Protein AF-A0A0N0TFC0-F1 (afdb_monomer)

pLDDT: mean 76.94, std 17.34, range [36.81, 98.25]

Mean predicted aligned error: 17.04 Å

Radius of gyration: 39.82 Å; Cα contacts (8 Å, |Δi|>4): 16; chains: 1; bounding box: 100×29×94 Å

Solvent-accessible surface area (backbone atoms only — not comparable to full-atom values): 6702 Å² total; per-residue (Å²): 131,84,84,74,82,71,93,62,89,72,73,84,86,74,63,68,64,60,56,56,47,25,70,75,68,73,47,85,87,83,84,84,81,82,75,78,64,84,77,67,74,60,69,64,71,68,47,50,61,53,52,55,51,49,52,51,51,53,50,54,52,49,52,52,50,52,52,50,52,51,49,52,52,50,50,53,49,53,51,53,48,38,71,72,69,42,84,61,58,67,93,84,50,64,68,74,88,69,89,76,84,132

Secondary structure (DSSP, 8-state):
------SS-PPPPPPHHHHHHHHHH------------TT---THHHHHHHHHHHHHHHHHHHHHHHHHHHHHHHHHHHHHHHHHHSS-EETTEE--------

Sequence (102 aa):
MPHRDPPGTIAPHIPADAYRRAEATGQPVVIVVHTTDGTGRPLSHFLYPFAVAGAGAIGIFATIAALLALFDFAVHTAVSIAAATGPISVGGITVKLFGSKR

Structure (mmCIF, N/CA/C/O backbone):
data_AF-A0A0N0TFC0-F1
#
_entry.id   AF-A0A0N0TFC0-F1
#
loop_
_atom_site.group_PDB
_atom_site.id
_atom_site.type_symbol
_atom_site.label_atom_id
_atom_site.label_alt_id
_atom_site.label_comp_id
_atom_site.label_asym_id
_atom_site.label_entity_id
_atom_site.label_seq_id
_atom_site.pdbx_PDB_ins_code
_atom_site.Cartn_x
_atom_site.Cartn_y
_atom_site.Cartn_z
_atom_site.occupancy
_atom_site.B_iso_or_equiv
_atom_site.auth_seq_id
_atom_site.auth_comp_id
_atom_site.auth_asym_id
_atom_site.auth_atom_id
_atom_site.pdbx_PDB_model_num
ATOM 1 N N . MET A 1 1 ? -52.378 -0.590 22.906 1.00 39.41 1 MET A N 1
ATOM 2 C CA . MET A 1 1 ? -51.416 0.527 22.783 1.00 39.41 1 MET A CA 1
ATOM 3 C C . MET A 1 1 ? -50.131 -0.041 22.204 1.00 39.41 1 MET A C 1
ATOM 5 O O . MET A 1 1 ? -49.595 -0.952 22.821 1.00 39.41 1 MET A O 1
ATOM 9 N N . PRO A 1 2 ? -49.687 0.387 21.014 1.00 43.16 2 PRO A N 1
ATOM 10 C CA . PRO A 1 2 ? -48.435 -0.094 20.441 1.00 43.16 2 PRO A CA 1
ATOM 11 C C . PRO A 1 2 ? -47.265 0.485 21.244 1.00 43.16 2 PRO A C 1
ATOM 13 O O . PRO A 1 2 ? -47.144 1.703 21.382 1.00 43.16 2 PRO A O 1
ATOM 16 N N . HIS A 1 3 ? -46.450 -0.396 21.823 1.00 60.53 3 HIS A N 1
ATOM 17 C CA . HIS A 1 3 ? -45.208 -0.032 22.495 1.00 60.53 3 HIS A CA 1
ATOM 18 C C . HIS A 1 3 ? -44.249 0.515 21.434 1.00 60.53 3 HIS A C 1
ATOM 20 O O . HIS A 1 3 ? -43.957 -0.161 20.451 1.00 60.53 3 HIS A O 1
ATOM 26 N N . ARG A 1 4 ? -43.848 1.778 21.578 1.00 60.84 4 ARG A N 1
ATOM 27 C CA . ARG A 1 4 ? -42.868 2.417 20.701 1.00 60.84 4 ARG A CA 1
ATOM 28 C C . ARG A 1 4 ? -41.511 2.191 21.350 1.00 60.84 4 ARG A C 1
ATOM 30 O O . ARG A 1 4 ? -41.290 2.719 22.438 1.00 60.84 4 ARG A O 1
ATOM 37 N N . ASP A 1 5 ? -40.651 1.402 20.715 1.00 58.53 5 ASP A N 1
ATOM 38 C CA . ASP A 1 5 ? -39.306 1.168 21.236 1.00 58.53 5 ASP A CA 1
ATOM 39 C C . ASP A 1 5 ? -38.554 2.508 21.321 1.00 58.53 5 ASP A C 1
ATOM 41 O O . ASP A 1 5 ? -38.507 3.254 20.332 1.00 58.53 5 ASP A O 1
ATOM 45 N N . PRO A 1 6 ? -38.029 2.879 22.502 1.00 59.41 6 PRO A N 1
ATOM 46 C CA . PRO A 1 6 ? -37.346 4.148 22.677 1.00 59.41 6 PRO A CA 1
ATOM 47 C C . PRO A 1 6 ? -36.012 4.140 21.911 1.00 59.41 6 PRO A C 1
ATOM 49 O O . PRO A 1 6 ? -35.288 3.143 21.940 1.00 59.41 6 PRO A O 1
ATOM 52 N N . PRO A 1 7 ? -35.651 5.240 21.226 1.00 54.09 7 PRO A N 1
ATOM 53 C CA . PRO A 1 7 ? -34.376 5.337 20.539 1.00 54.09 7 PRO A CA 1
ATOM 54 C C . PRO A 1 7 ? -33.270 5.590 21.565 1.00 54.09 7 PRO A C 1
ATOM 56 O O . PRO A 1 7 ? -33.210 6.648 22.190 1.00 54.09 7 PRO A O 1
ATOM 59 N N . GLY A 1 8 ? -32.389 4.612 21.731 1.00 60.38 8 GLY A N 1
ATOM 60 C CA . GLY A 1 8 ? -31.228 4.706 22.609 1.00 60.38 8 GLY A CA 1
ATOM 61 C C . GLY A 1 8 ? -30.976 3.389 23.321 1.00 60.38 8 GLY A C 1
ATOM 62 O O . GLY A 1 8 ? -31.918 2.664 23.627 1.00 60.38 8 GLY A O 1
ATOM 63 N N . THR A 1 9 ? -29.697 3.077 23.544 1.00 62.94 9 THR A N 1
ATOM 64 C CA . THR A 1 9 ? -29.219 1.892 24.264 1.00 62.94 9 THR A CA 1
ATOM 65 C C . THR A 1 9 ? -30.068 1.656 25.507 1.00 62.94 9 THR A C 1
ATOM 67 O O . THR A 1 9 ? -29.949 2.376 26.498 1.00 62.94 9 THR A O 1
ATOM 70 N N . ILE A 1 10 ? -30.960 0.668 25.431 1.00 60.41 10 ILE A N 1
ATOM 71 C CA . ILE A 1 10 ? -31.806 0.280 26.551 1.00 60.41 10 ILE A CA 1
ATOM 72 C C . ILE A 1 10 ? -30.849 -0.212 27.635 1.00 60.41 10 ILE A C 1
ATOM 74 O O . ILE A 1 10 ? -30.040 -1.111 27.391 1.00 60.41 10 ILE A O 1
ATOM 78 N N . ALA A 1 11 ? -30.898 0.415 28.812 1.00 63.56 11 ALA A N 1
ATOM 79 C CA . ALA A 1 11 ? -30.165 -0.079 29.969 1.00 63.56 11 ALA A CA 1
ATOM 80 C C . ALA A 1 11 ? -30.508 -1.569 30.159 1.00 63.56 11 ALA A C 1
ATOM 82 O O . ALA A 1 11 ? -31.682 -1.919 30.011 1.00 63.56 11 ALA A O 1
ATOM 83 N N . PRO A 1 12 ? -29.530 -2.453 30.438 1.00 72.12 12 PRO A N 1
ATOM 84 C CA . PRO A 1 12 ? -29.775 -3.890 30.512 1.00 72.12 12 PRO A CA 1
ATOM 85 C C . PRO A 1 12 ? -31.006 -4.198 31.366 1.00 72.12 12 PRO A C 1
ATOM 87 O O . PRO A 1 12 ? -31.084 -3.774 32.519 1.00 72.12 12 PRO A O 1
ATOM 90 N N . HIS A 1 13 ? -31.991 -4.890 30.788 1.00 76.00 13 HIS A N 1
ATOM 91 C CA . HIS A 1 13 ? -33.196 -5.250 31.522 1.00 76.00 13 HIS A CA 1
ATOM 92 C C . HIS A 1 13 ? -32.813 -6.255 32.610 1.00 76.00 13 HIS A C 1
ATOM 94 O O . HIS A 1 13 ? -32.282 -7.329 32.331 1.00 76.00 13 HIS A O 1
ATOM 100 N N . ILE A 1 14 ? -33.062 -5.895 33.864 1.00 81.06 14 ILE A N 1
ATOM 101 C CA . ILE A 1 14 ? -32.843 -6.793 34.993 1.00 81.06 14 ILE A CA 1
ATOM 102 C C . ILE A 1 14 ? -34.215 -7.320 35.408 1.00 81.06 14 ILE A C 1
ATOM 104 O O . ILE A 1 14 ? -35.079 -6.521 35.780 1.00 81.06 14 ILE A O 1
ATOM 108 N N . PRO A 1 15 ? -34.461 -8.638 35.327 1.00 83.88 15 PRO A N 1
ATOM 109 C CA . PRO A 1 15 ? -35.757 -9.202 35.674 1.00 83.88 15 PRO A CA 1
ATOM 110 C C . PRO A 1 15 ? -36.067 -8.979 37.160 1.00 83.88 15 PRO A C 1
ATOM 112 O O . PRO A 1 15 ? -35.205 -9.153 38.019 1.00 83.88 15 PRO A O 1
ATOM 115 N N . ALA A 1 16 ? -37.320 -8.637 37.477 1.00 85.88 16 ALA A N 1
ATOM 116 C CA . ALA A 1 16 ? -37.758 -8.330 38.844 1.00 85.88 16 ALA A CA 1
ATOM 117 C C . ALA A 1 16 ? -37.504 -9.482 39.836 1.00 85.88 16 ALA A C 1
ATOM 119 O O . ALA A 1 16 ? -37.233 -9.251 41.013 1.00 85.88 16 ALA A O 1
ATOM 120 N N . ASP A 1 17 ? -37.528 -10.724 39.355 1.00 87.44 17 ASP A N 1
ATOM 121 C CA . ASP A 1 17 ? -37.267 -11.904 40.180 1.00 87.44 17 ASP A CA 1
ATOM 122 C C . ASP A 1 17 ? -35.812 -11.986 40.666 1.00 87.44 17 ASP A C 1
ATOM 124 O O . ASP A 1 17 ? -35.555 -12.599 41.702 1.00 87.44 17 ASP A O 1
ATOM 128 N N . ALA A 1 18 ? -34.866 -11.331 39.980 1.00 85.62 18 ALA A N 1
ATOM 129 C CA . ALA A 1 18 ? -33.491 -11.211 40.461 1.00 85.62 18 ALA A CA 1
ATOM 130 C C . ALA A 1 18 ? -33.424 -10.374 41.749 1.00 85.62 18 ALA A C 1
ATOM 132 O O . ALA A 1 18 ? -32.746 -10.767 42.697 1.00 85.62 18 ALA A O 1
ATOM 133 N N . TYR A 1 19 ? -34.190 -9.279 41.819 1.00 84.19 19 TYR A N 1
ATOM 134 C CA . TYR A 1 19 ? -34.295 -8.452 43.023 1.00 84.19 19 TYR A CA 1
ATOM 135 C C . TYR A 1 19 ? -35.040 -9.173 44.146 1.00 84.19 19 TYR A C 1
ATOM 137 O O . TYR A 1 19 ? -34.557 -9.200 45.274 1.00 84.19 19 TYR A O 1
ATOM 145 N N . ARG A 1 20 ? -36.165 -9.835 43.835 1.00 89.94 20 ARG A N 1
ATOM 146 C CA . ARG A 1 20 ? -36.933 -10.590 44.843 1.00 89.94 20 ARG A CA 1
ATOM 147 C C . ARG A 1 20 ? -36.134 -11.738 45.453 1.00 89.94 20 ARG A C 1
ATOM 149 O O . ARG A 1 20 ? -36.226 -11.991 46.649 1.00 89.94 20 ARG A O 1
ATOM 156 N N . ARG A 1 21 ? -35.344 -12.445 44.639 1.00 88.38 21 ARG A N 1
ATOM 157 C CA . ARG A 1 21 ? -34.456 -13.503 45.131 1.00 88.38 21 ARG A CA 1
ATOM 158 C C . ARG A 1 21 ? -33.386 -12.927 46.054 1.00 88.38 21 ARG A C 1
ATOM 160 O O . ARG A 1 21 ? -33.194 -13.468 47.133 1.00 88.38 21 ARG A O 1
ATOM 167 N N . ALA A 1 22 ? -32.729 -11.842 45.648 1.00 88.75 22 ALA A N 1
ATOM 168 C CA . ALA A 1 22 ? -31.697 -11.186 46.447 1.00 88.75 22 ALA A CA 1
ATOM 169 C C . ALA A 1 22 ? -32.216 -10.708 47.811 1.00 88.75 22 ALA A C 1
ATOM 171 O O . ALA A 1 22 ? -31.542 -10.901 48.820 1.00 88.75 22 ALA A O 1
ATOM 172 N N . GLU A 1 23 ? -33.432 -10.162 47.848 1.00 90.06 23 GLU A N 1
ATOM 173 C CA . GLU A 1 23 ? -34.119 -9.766 49.081 1.00 90.06 23 GLU A CA 1
ATOM 174 C C . GLU A 1 23 ? -34.411 -10.971 49.990 1.00 90.06 23 GLU A C 1
ATOM 176 O O . GLU A 1 23 ? -34.149 -10.920 51.189 1.00 90.06 23 GLU A O 1
ATOM 181 N N . ALA A 1 24 ? -34.877 -12.085 49.418 1.00 92.94 24 ALA A N 1
ATOM 182 C CA . ALA A 1 24 ? -35.200 -13.295 50.172 1.00 92.94 24 ALA A CA 1
ATOM 183 C C . ALA A 1 24 ? -33.964 -14.055 50.688 1.00 92.94 24 ALA A C 1
ATOM 185 O O . ALA A 1 24 ? -34.026 -14.696 51.736 1.00 92.9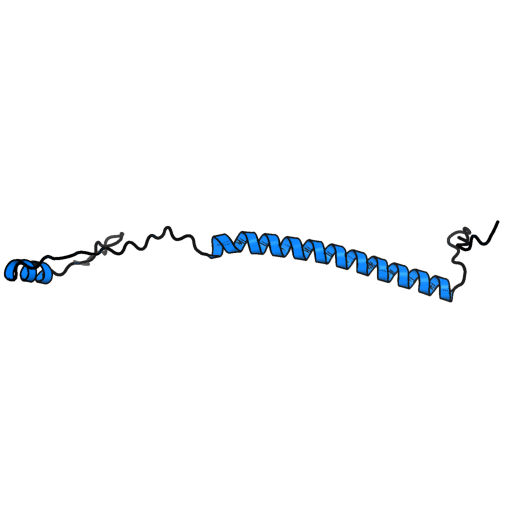4 24 ALA A O 1
ATOM 186 N N . THR A 1 25 ? -32.850 -14.030 49.952 1.00 91.44 25 THR A N 1
ATOM 187 C CA . THR A 1 25 ? -31.651 -14.823 50.274 1.00 91.44 25 THR A CA 1
ATOM 188 C C . THR A 1 25 ? -30.509 -14.001 50.865 1.00 91.44 25 THR A C 1
ATOM 190 O O . THR A 1 25 ? -29.473 -14.569 51.205 1.00 91.44 25 THR A O 1
ATOM 193 N N . GLY A 1 26 ? -30.645 -12.674 50.927 1.00 91.12 26 GLY A N 1
ATOM 194 C CA . GLY A 1 26 ? -29.577 -11.757 51.336 1.00 91.12 26 GLY A CA 1
ATOM 195 C C . GLY A 1 26 ? -28.352 -11.770 50.412 1.00 91.12 26 GLY A C 1
ATOM 196 O O . GLY A 1 26 ? -27.283 -11.309 50.807 1.00 91.12 26 GLY A O 1
ATOM 197 N N . GLN A 1 27 ? -28.472 -12.323 49.198 1.00 89.88 27 GLN A N 1
ATOM 198 C CA . GLN A 1 27 ? -27.357 -12.390 48.251 1.00 89.88 27 GLN A CA 1
ATOM 199 C C . GLN A 1 27 ? -27.296 -11.116 47.399 1.00 89.88 27 GLN A C 1
ATOM 201 O O . GLN A 1 27 ? -28.340 -10.635 46.959 1.00 89.88 27 GLN A O 1
ATOM 206 N N . PRO A 1 28 ? -26.101 -10.565 47.127 1.00 84.56 28 PRO A N 1
ATOM 207 C CA . PRO A 1 28 ? -25.965 -9.331 46.360 1.00 84.56 28 PRO A CA 1
ATOM 208 C C . PRO A 1 28 ? -26.287 -9.530 44.870 1.00 84.56 28 PRO A C 1
ATOM 210 O O . PRO A 1 28 ? -25.914 -10.539 44.270 1.00 84.56 28 PRO A O 1
ATOM 213 N N . VAL A 1 29 ? -26.916 -8.525 44.249 1.00 85.62 29 VAL A N 1
ATOM 214 C CA . VAL A 1 29 ? -27.098 -8.448 42.788 1.00 85.62 29 VAL A CA 1
ATOM 215 C C . VAL A 1 29 ? -25.945 -7.649 42.188 1.00 85.62 29 VAL A C 1
ATOM 217 O O . VAL A 1 29 ? -25.822 -6.452 42.440 1.00 85.62 29 VAL A O 1
ATOM 220 N N . VAL A 1 30 ? -25.108 -8.299 41.376 1.00 84.81 30 VAL A N 1
ATOM 221 C CA . VAL A 1 30 ? -24.012 -7.641 40.650 1.00 84.81 30 VAL A CA 1
ATOM 222 C C . VAL A 1 30 ? -24.451 -7.376 39.214 1.00 84.81 30 VAL A C 1
ATOM 224 O O . VAL A 1 30 ? -24.754 -8.304 38.468 1.00 84.81 30 VAL A O 1
ATOM 227 N N . ILE A 1 31 ? -24.474 -6.102 38.826 1.00 82.31 31 ILE A N 1
ATOM 228 C CA . ILE A 1 31 ? -24.856 -5.662 37.483 1.00 82.31 31 ILE A CA 1
ATOM 229 C C . ILE A 1 31 ? -23.579 -5.311 36.724 1.00 82.31 31 ILE A C 1
ATOM 231 O O . ILE A 1 31 ? -22.949 -4.293 37.002 1.00 82.31 31 ILE A O 1
ATOM 235 N N . VAL A 1 32 ? -23.199 -6.148 35.759 1.00 79.81 32 VAL A N 1
ATOM 236 C CA . VAL A 1 32 ? -22.079 -5.863 34.856 1.00 79.81 32 VAL A CA 1
ATOM 237 C C . VAL A 1 32 ? -22.643 -5.292 33.565 1.00 79.81 32 VAL A C 1
ATOM 239 O O . VAL A 1 32 ? -23.232 -6.004 32.754 1.00 79.81 32 VAL A O 1
ATOM 242 N N . VAL A 1 33 ? -22.471 -3.987 33.380 1.00 76.81 33 VAL A N 1
ATOM 243 C CA . VAL A 1 33 ? -22.763 -3.338 32.104 1.00 76.81 33 VAL A CA 1
ATOM 244 C C . VAL A 1 33 ? -21.510 -3.450 31.248 1.00 76.81 33 VAL A C 1
ATOM 246 O O . VAL A 1 33 ? -20.534 -2.739 31.470 1.00 76.81 33 VAL A O 1
ATOM 249 N N . HIS A 1 34 ? -21.521 -4.359 30.275 1.00 68.69 34 HIS A N 1
ATOM 250 C CA . HIS A 1 34 ? -20.494 -4.368 29.242 1.00 68.69 34 HIS A CA 1
ATOM 251 C C . HIS A 1 34 ? -20.711 -3.155 28.342 1.00 68.69 34 HIS A C 1
ATOM 253 O O . HIS A 1 34 ? -21.581 -3.157 27.471 1.00 68.69 34 HIS A O 1
ATOM 259 N N . THR A 1 35 ? -19.926 -2.105 28.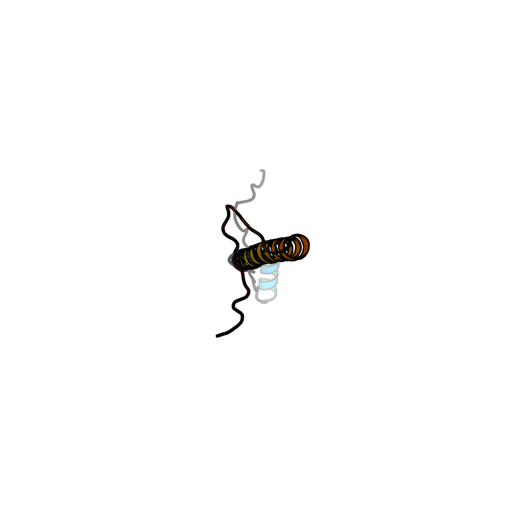556 1.00 66.62 35 THR A N 1
ATOM 260 C CA . THR A 1 35 ? -19.786 -1.054 27.559 1.00 66.62 35 THR A CA 1
ATOM 261 C C . THR A 1 35 ? -18.931 -1.630 26.439 1.00 66.62 35 THR A C 1
ATOM 263 O O . THR A 1 35 ? -17.724 -1.817 26.576 1.00 66.62 35 THR A O 1
ATOM 266 N N . THR A 1 36 ? -19.548 -1.965 25.308 1.00 60.16 36 THR A N 1
ATOM 267 C CA . THR A 1 36 ? -18.789 -1.996 24.060 1.00 60.16 36 THR A CA 1
ATOM 268 C C . THR A 1 36 ? -18.418 -0.554 23.773 1.00 60.16 36 THR A C 1
ATOM 270 O O . THR A 1 36 ? -19.230 0.203 23.240 1.00 60.16 36 THR A O 1
ATOM 273 N N . ASP A 1 37 ? -17.222 -0.156 24.191 1.00 59.31 37 ASP A N 1
ATOM 274 C CA . ASP A 1 37 ? -16.624 1.096 23.768 1.00 59.31 37 ASP A CA 1
ATOM 275 C C . ASP A 1 37 ? -16.548 1.075 22.236 1.00 59.31 37 ASP A C 1
ATOM 277 O O . ASP A 1 37 ? -15.647 0.497 21.630 1.00 59.31 37 ASP A O 1
ATOM 281 N N . GLY A 1 38 ? -17.516 1.722 21.582 1.00 57.47 38 GLY A N 1
ATOM 282 C CA . GLY A 1 38 ? -17.515 1.948 20.132 1.00 57.47 38 GLY A CA 1
ATOM 283 C C . GLY A 1 38 ? -16.356 2.842 19.667 1.00 57.47 38 GLY A C 1
ATOM 284 O O . GLY A 1 38 ? -16.282 3.208 18.499 1.00 57.47 38 GLY A O 1
ATOM 285 N N . THR A 1 39 ? -15.456 3.215 20.580 1.00 59.00 39 THR A N 1
ATOM 286 C CA . THR A 1 39 ? -14.236 3.986 20.340 1.00 59.00 39 THR A CA 1
ATOM 287 C C . THR A 1 39 ? -13.077 3.126 19.834 1.00 59.00 39 THR A C 1
ATOM 289 O O . THR A 1 39 ? -12.034 3.677 19.471 1.00 59.00 39 THR A O 1
ATOM 292 N N . GLY A 1 40 ? -13.242 1.799 19.751 1.00 63.31 40 GLY A N 1
ATOM 293 C CA . GLY A 1 40 ? -12.295 0.917 19.075 1.00 63.31 40 GLY A CA 1
ATOM 294 C C . GLY A 1 40 ? -12.170 1.298 17.600 1.00 63.31 40 GLY A C 1
ATOM 295 O O . GLY A 1 40 ? -12.983 0.882 16.777 1.00 63.31 40 GLY A O 1
ATOM 296 N N . ARG A 1 41 ? -11.166 2.120 17.257 1.00 65.31 41 ARG A N 1
ATOM 297 C CA . ARG A 1 41 ? -10.891 2.494 15.863 1.00 65.31 41 ARG A CA 1
ATOM 298 C C . ARG A 1 41 ? -10.755 1.216 15.036 1.00 65.31 41 ARG A C 1
ATOM 300 O O . ARG A 1 41 ? -9.932 0.367 15.389 1.00 65.31 41 ARG A O 1
ATOM 307 N N . PRO A 1 42 ? -11.517 1.071 13.939 1.00 76.44 42 PRO A N 1
ATOM 308 C CA . PRO A 1 42 ? -11.423 -0.117 13.113 1.00 76.44 42 PRO A CA 1
ATOM 309 C C . PRO A 1 42 ? -9.995 -0.234 12.572 1.00 76.44 42 PRO A C 1
ATOM 311 O O . PRO A 1 42 ? -9.406 0.758 12.1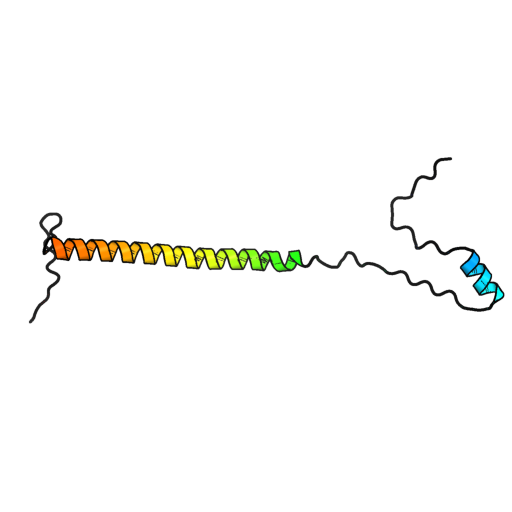38 1.00 76.44 42 PRO A O 1
ATOM 314 N N . LEU A 1 43 ? -9.440 -1.450 12.592 1.00 74.50 43 LEU A N 1
ATOM 315 C CA . LEU A 1 43 ? -8.066 -1.743 12.160 1.00 74.50 43 LEU A CA 1
ATOM 316 C C . LEU A 1 43 ? -7.756 -1.188 10.756 1.00 74.50 43 LEU A C 1
ATOM 318 O O . LEU A 1 43 ? -6.633 -0.773 10.478 1.00 74.50 43 LEU A O 1
ATOM 322 N N . SER A 1 44 ? -8.776 -1.106 9.897 1.00 73.88 44 SER A N 1
ATOM 323 C CA . SER A 1 44 ? -8.712 -0.504 8.561 1.00 73.88 44 SER A CA 1
ATOM 324 C C . SER A 1 44 ? -8.161 0.925 8.551 1.00 73.88 44 SER A C 1
ATOM 326 O O . SER A 1 44 ? -7.475 1.300 7.601 1.00 73.88 44 SER A O 1
ATOM 328 N N . HIS A 1 45 ? -8.389 1.704 9.611 1.00 80.75 45 HIS A N 1
ATOM 329 C CA . HIS A 1 45 ? -7.886 3.072 9.720 1.00 80.75 45 HIS A CA 1
ATOM 330 C C . HIS A 1 45 ? -6.352 3.125 9.774 1.00 80.75 45 HIS A C 1
ATOM 332 O O . HIS A 1 45 ? -5.745 4.060 9.260 1.00 80.75 45 HIS A O 1
ATOM 338 N N . PHE A 1 46 ? -5.718 2.102 10.349 1.00 82.69 46 PHE A N 1
ATOM 339 C CA . PHE A 1 46 ? -4.261 1.998 10.399 1.00 82.69 46 PHE A CA 1
ATOM 340 C C . PHE A 1 46 ? -3.679 1.388 9.124 1.00 82.69 46 PHE A C 1
ATOM 342 O O . PHE A 1 46 ? -2.564 1.727 8.750 1.00 82.69 46 PHE A O 1
ATOM 349 N N . LEU A 1 47 ? -4.429 0.533 8.423 1.00 88.62 47 LEU A N 1
ATOM 350 C CA . LEU A 1 47 ? -3.973 -0.118 7.189 1.00 88.62 47 LEU A CA 1
ATOM 351 C C . LEU A 1 47 ? -3.999 0.815 5.970 1.00 88.62 47 LEU A C 1
ATOM 353 O O . LEU A 1 47 ? -3.172 0.672 5.072 1.00 88.62 47 LEU A O 1
ATOM 357 N N . TYR A 1 48 ? -4.911 1.789 5.946 1.00 89.75 48 TYR A N 1
ATOM 358 C CA . TYR A 1 48 ? -5.045 2.741 4.841 1.00 89.75 48 TYR A CA 1
ATOM 359 C C . TYR A 1 48 ? -3.746 3.502 4.492 1.00 89.75 48 TYR A C 1
ATOM 361 O O . TYR A 1 48 ? -3.337 3.456 3.330 1.00 89.75 48 TYR A O 1
ATOM 369 N N . PRO A 1 49 ? -3.032 4.152 5.437 1.00 88.75 49 PRO A N 1
ATOM 370 C CA . PRO A 1 49 ? -1.786 4.849 5.111 1.00 88.75 49 PRO A CA 1
ATOM 371 C C . PRO A 1 49 ? -0.680 3.904 4.624 1.00 88.75 49 PRO A C 1
ATOM 373 O O . PRO A 1 49 ? 0.086 4.280 3.740 1.00 88.75 49 PRO A O 1
ATOM 376 N N . PHE A 1 50 ? -0.616 2.667 5.132 1.00 92.06 50 PHE A N 1
ATOM 377 C CA . PHE A 1 50 ? 0.338 1.668 4.640 1.00 92.06 50 PHE A CA 1
ATOM 378 C C . PHE A 1 50 ? 0.040 1.246 3.205 1.00 92.06 50 PHE A C 1
ATOM 380 O O . PHE A 1 50 ? 0.965 1.123 2.406 1.00 92.06 50 PHE A O 1
ATOM 387 N N . ALA A 1 51 ? -1.236 1.069 2.858 1.00 91.50 51 ALA A N 1
ATOM 388 C CA . ALA A 1 51 ? -1.634 0.754 1.491 1.00 91.50 51 ALA A CA 1
ATOM 389 C C . ALA A 1 51 ? -1.249 1.884 0.521 1.00 91.50 51 ALA A C 1
ATOM 391 O O . ALA A 1 51 ? -0.682 1.616 -0.538 1.00 91.50 51 ALA A O 1
ATOM 392 N N . VAL A 1 52 ? -1.482 3.145 0.905 1.00 94.00 52 VAL A N 1
ATOM 393 C CA . VAL A 1 52 ? -1.106 4.319 0.095 1.00 94.00 52 VAL A CA 1
ATOM 394 C C . VAL A 1 52 ? 0.413 4.429 -0.054 1.00 94.00 52 VAL A C 1
ATOM 396 O O . VAL A 1 52 ? 0.911 4.589 -1.169 1.00 94.00 52 VAL A O 1
ATOM 399 N N . ALA A 1 53 ? 1.162 4.299 1.043 1.00 94.44 53 ALA A N 1
ATOM 400 C CA . ALA A 1 53 ? 2.622 4.353 1.013 1.00 94.44 53 ALA A CA 1
ATOM 401 C C . ALA A 1 53 ? 3.220 3.209 0.176 1.00 94.44 53 ALA A C 1
ATOM 403 O O . ALA A 1 53 ? 4.118 3.439 -0.635 1.00 94.44 53 ALA A O 1
ATOM 404 N N . GLY A 1 54 ? 2.687 1.994 0.325 1.00 94.81 54 GLY A N 1
ATOM 405 C CA . GLY A 1 54 ? 3.107 0.821 -0.438 1.00 94.81 54 GLY A CA 1
ATOM 406 C C . GLY A 1 54 ? 2.848 0.976 -1.935 1.00 94.81 54 GLY A C 1
ATOM 407 O O . GLY A 1 54 ? 3.753 0.751 -2.738 1.00 94.81 54 GLY A O 1
ATOM 408 N N . ALA A 1 55 ? 1.652 1.431 -2.319 1.00 95.06 55 ALA A N 1
ATOM 409 C CA . ALA A 1 55 ? 1.319 1.693 -3.717 1.00 95.06 55 ALA A CA 1
ATOM 410 C C . ALA A 1 55 ? 2.223 2.777 -4.331 1.00 95.06 55 ALA A C 1
ATOM 412 O O . ALA A 1 55 ? 2.704 2.611 -5.452 1.00 95.06 55 ALA A O 1
ATOM 413 N N . GLY A 1 56 ? 2.507 3.851 -3.586 1.00 96.50 56 GLY A N 1
ATOM 414 C CA . GLY A 1 56 ? 3.415 4.912 -4.026 1.00 96.50 56 GLY A CA 1
ATOM 415 C C . GLY A 1 56 ? 4.845 4.414 -4.241 1.00 96.50 56 GLY A C 1
ATOM 416 O O . GLY A 1 56 ? 5.435 4.671 -5.290 1.00 96.50 56 GLY A O 1
ATOM 417 N N . ALA A 1 57 ? 5.387 3.649 -3.289 1.00 96.69 57 ALA A N 1
ATOM 418 C CA . ALA A 1 57 ? 6.725 3.076 -3.406 1.00 96.69 57 ALA A CA 1
ATOM 419 C C . ALA A 1 57 ? 6.831 2.136 -4.616 1.00 96.69 57 ALA A C 1
ATOM 421 O O . ALA A 1 57 ? 7.731 2.298 -5.440 1.00 96.69 57 ALA A O 1
ATOM 422 N N . ILE A 1 58 ? 5.884 1.202 -4.769 1.00 97.19 58 ILE A N 1
ATOM 423 C CA . ILE A 1 58 ? 5.845 0.279 -5.913 1.00 97.19 58 ILE A CA 1
ATOM 424 C C . ILE A 1 58 ? 5.739 1.057 -7.228 1.00 97.19 58 ILE A C 1
ATOM 426 O O . ILE A 1 58 ? 6.452 0.737 -8.175 1.00 97.19 58 ILE A O 1
ATOM 430 N N . GLY A 1 59 ? 4.909 2.102 -7.280 1.00 96.31 59 GLY A N 1
ATOM 431 C CA . GLY A 1 59 ? 4.782 2.966 -8.451 1.00 96.31 59 GLY A CA 1
ATOM 432 C C . GLY A 1 59 ? 6.104 3.624 -8.849 1.00 96.31 59 GLY A C 1
ATOM 433 O O . GLY A 1 59 ? 6.474 3.576 -10.017 1.00 96.31 59 GLY A O 1
ATOM 434 N N . ILE A 1 60 ? 6.852 4.177 -7.889 1.00 97.69 60 ILE A N 1
ATOM 435 C CA . ILE A 1 60 ? 8.159 4.807 -8.147 1.00 97.69 60 ILE A CA 1
ATOM 436 C C . ILE A 1 60 ? 9.190 3.776 -8.619 1.00 97.69 60 ILE A C 1
ATOM 438 O O . ILE A 1 60 ? 9.915 4.013 -9.584 1.00 97.69 60 ILE A O 1
ATOM 442 N N . PHE A 1 61 ? 9.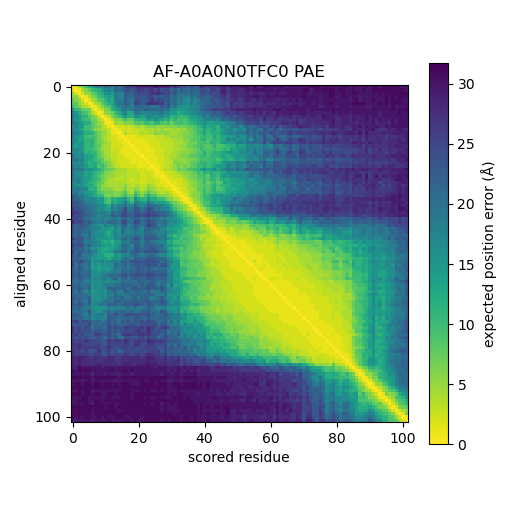259 2.611 -7.975 1.00 97.19 61 PHE A N 1
ATOM 443 C CA . PHE A 1 61 ? 10.172 1.559 -8.423 1.00 97.19 61 PHE A CA 1
ATOM 444 C C . PHE A 1 61 ? 9.810 1.054 -9.822 1.00 97.19 61 PHE A C 1
ATOM 446 O O . PHE A 1 61 ? 10.702 0.851 -10.644 1.00 97.19 61 PHE A O 1
ATOM 453 N N . ALA A 1 62 ? 8.519 0.908 -10.122 1.00 96.75 62 ALA A N 1
ATOM 454 C CA . ALA A 1 62 ? 8.046 0.489 -11.434 1.00 96.75 62 ALA A CA 1
ATOM 455 C C . ALA A 1 62 ? 8.356 1.525 -12.524 1.00 96.75 62 ALA A C 1
ATOM 457 O O . ALA A 1 62 ? 8.767 1.138 -13.615 1.00 96.75 62 ALA A O 1
ATOM 458 N N . THR A 1 63 ? 8.213 2.826 -12.250 1.00 98.25 63 THR A N 1
ATOM 459 C CA . THR A 1 63 ? 8.548 3.873 -13.232 1.00 98.25 63 THR A CA 1
ATOM 460 C C . THR A 1 63 ? 10.044 3.929 -13.511 1.00 98.25 63 THR A C 1
ATOM 462 O O . THR A 1 63 ? 10.437 4.011 -14.674 1.00 98.25 63 THR A O 1
ATOM 465 N N . ILE A 1 64 ? 10.884 3.815 -12.478 1.00 98.12 64 ILE A N 1
ATOM 466 C CA . ILE A 1 64 ? 12.341 3.730 -12.643 1.00 98.12 64 ILE A CA 1
ATOM 467 C C . ILE A 1 64 ? 12.711 2.478 -13.445 1.00 98.12 64 ILE A C 1
ATOM 469 O O . ILE A 1 64 ? 13.481 2.569 -14.400 1.00 98.12 64 ILE A O 1
ATOM 473 N N . ALA A 1 65 ? 12.138 1.321 -13.106 1.00 97.75 65 ALA A N 1
ATOM 474 C CA . ALA A 1 65 ? 12.389 0.074 -13.822 1.00 97.75 65 ALA A CA 1
ATOM 475 C C . ALA A 1 65 ? 11.962 0.161 -15.296 1.00 97.75 65 ALA A C 1
ATOM 477 O O . ALA A 1 65 ? 12.718 -0.244 -16.175 1.00 97.75 65 ALA A O 1
ATOM 478 N N . ALA A 1 66 ? 10.792 0.738 -15.579 1.00 97.81 66 ALA A N 1
ATOM 479 C CA . ALA A 1 66 ? 10.310 0.947 -16.941 1.00 97.81 66 ALA A CA 1
ATOM 480 C C . ALA A 1 66 ? 11.223 1.894 -17.737 1.00 97.81 66 ALA A C 1
ATOM 482 O O . ALA A 1 66 ? 11.514 1.631 -18.902 1.00 97.81 66 ALA A O 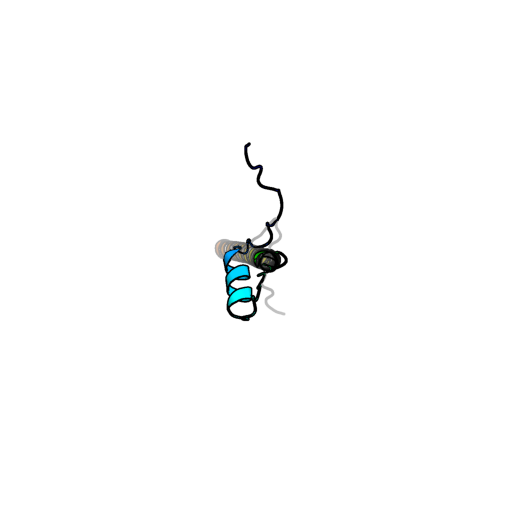1
ATOM 483 N N . LEU A 1 67 ? 11.714 2.966 -17.108 1.00 97.50 67 LEU A N 1
ATOM 484 C CA . LEU A 1 67 ? 12.646 3.899 -17.738 1.00 97.50 67 LEU A CA 1
ATOM 485 C C . LEU A 1 67 ? 13.980 3.221 -18.076 1.00 97.50 67 LEU A C 1
ATOM 487 O O . LEU A 1 67 ? 14.487 3.378 -19.185 1.00 97.50 67 LEU A O 1
ATOM 491 N N . LEU A 1 68 ? 14.532 2.447 -17.141 1.00 97.62 68 LEU A N 1
ATOM 492 C CA . LEU A 1 68 ? 15.766 1.694 -17.366 1.00 97.62 68 LEU A CA 1
ATOM 493 C C . LEU A 1 68 ? 15.591 0.641 -18.464 1.00 97.62 68 LEU A C 1
ATOM 495 O O . LEU A 1 68 ? 16.457 0.528 -19.326 1.00 97.62 68 LEU A O 1
ATOM 499 N N . ALA A 1 69 ? 14.465 -0.074 -18.479 1.00 97.12 69 ALA A N 1
ATOM 500 C CA . ALA A 1 69 ? 14.151 -1.040 -19.528 1.00 97.12 69 ALA A CA 1
ATOM 501 C C . ALA A 1 69 ? 14.046 -0.374 -20.909 1.00 97.12 69 ALA A C 1
ATOM 503 O O . ALA A 1 69 ? 14.543 -0.912 -21.896 1.00 97.12 69 ALA A O 1
ATOM 504 N N . LEU A 1 70 ? 13.448 0.820 -20.982 1.00 96.62 70 LEU A N 1
ATOM 505 C CA . LEU A 1 70 ? 13.371 1.583 -22.224 1.00 96.62 70 LEU A CA 1
ATOM 506 C C . LEU A 1 70 ? 14.761 2.006 -22.715 1.00 96.62 70 LEU A C 1
ATOM 508 O O . LEU A 1 70 ? 15.051 1.884 -23.906 1.00 96.62 70 LEU A O 1
ATOM 512 N N . PHE A 1 71 ? 15.627 2.479 -21.814 1.00 96.44 71 PHE A N 1
ATOM 513 C CA . PHE A 1 71 ? 16.996 2.840 -22.175 1.00 96.44 71 PHE A CA 1
ATOM 514 C C . PHE A 1 71 ? 17.826 1.636 -22.604 1.00 96.44 71 PHE A C 1
ATOM 516 O O . PHE A 1 71 ? 18.515 1.728 -23.617 1.00 96.44 71 PHE A O 1
ATOM 523 N N . ASP A 1 72 ? 17.745 0.520 -21.886 1.00 96.25 72 ASP A N 1
ATOM 524 C CA . ASP A 1 72 ? 18.460 -0.701 -22.254 1.00 96.25 72 ASP A CA 1
ATOM 525 C C . ASP A 1 72 ? 18.033 -1.187 -23.641 1.00 96.25 72 ASP A C 1
ATOM 527 O O . ASP A 1 72 ? 18.880 -1.406 -24.506 1.00 96.25 72 ASP A O 1
ATOM 531 N N . PHE A 1 73 ? 16.725 -1.226 -23.906 1.00 94.62 73 PHE A N 1
ATOM 532 C CA . PHE A 1 73 ? 16.195 -1.579 -25.220 1.00 94.62 73 PHE A CA 1
ATOM 533 C C . PHE A 1 73 ? 16.680 -0.628 -26.326 1.00 94.62 73 PHE A C 1
ATOM 535 O O . PHE A 1 73 ? 17.090 -1.074 -27.403 1.00 94.62 73 PHE A O 1
ATOM 542 N N . ALA A 1 74 ? 16.671 0.683 -26.069 1.00 91.94 74 ALA A N 1
ATOM 543 C CA . ALA A 1 74 ? 17.144 1.683 -27.022 1.00 91.94 74 ALA A CA 1
ATOM 544 C C . ALA A 1 74 ? 18.644 1.531 -27.316 1.00 91.94 74 ALA A C 1
ATOM 546 O O . ALA A 1 74 ? 19.048 1.563 -28.480 1.00 91.94 74 ALA A O 1
ATOM 547 N N . VAL A 1 75 ? 19.463 1.322 -26.282 1.00 93.31 75 VAL A N 1
ATOM 548 C CA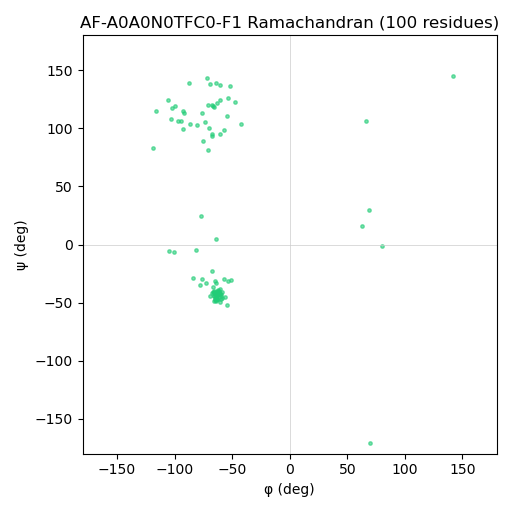 . VAL A 1 75 ? 20.908 1.099 -26.417 1.00 93.31 75 VAL A CA 1
ATOM 549 C C . VAL A 1 75 ? 21.179 -0.199 -27.167 1.00 93.31 75 VAL A C 1
ATOM 551 O O . VAL A 1 75 ? 21.952 -0.183 -28.123 1.00 93.31 75 VAL A O 1
ATOM 554 N N . HIS A 1 76 ? 20.511 -1.297 -26.809 1.00 92.19 76 HIS A N 1
ATOM 555 C CA . HIS A 1 76 ? 20.636 -2.572 -27.518 1.00 92.19 76 HIS A CA 1
ATOM 556 C C . HIS A 1 76 ? 20.315 -2.418 -29.001 1.00 92.19 76 HIS A C 1
ATOM 558 O O . HIS A 1 76 ? 21.061 -2.889 -29.860 1.00 92.19 76 HIS A O 1
ATOM 564 N N . THR A 1 77 ? 19.236 -1.701 -29.306 1.00 86.25 77 THR A N 1
ATOM 565 C CA . THR A 1 77 ? 18.832 -1.435 -30.684 1.00 86.25 77 THR A CA 1
ATOM 566 C C . THR A 1 77 ? 19.885 -0.592 -31.405 1.00 86.25 77 THR A C 1
ATOM 568 O O . THR A 1 77 ? 20.344 -0.982 -32.476 1.00 86.25 77 THR A O 1
ATOM 571 N N . ALA A 1 78 ? 20.347 0.510 -30.812 1.00 83.19 78 ALA A N 1
ATOM 572 C CA . ALA A 1 78 ? 21.360 1.377 -31.412 1.00 83.19 78 ALA A CA 1
ATOM 573 C C . ALA A 1 78 ? 22.687 0.644 -31.667 1.00 83.19 78 ALA A C 1
ATOM 575 O O . ALA A 1 78 ? 23.270 0.781 -32.743 1.00 83.19 78 ALA A O 1
ATOM 576 N N . VAL A 1 79 ? 23.139 -0.171 -30.709 1.00 87.56 79 VAL A N 1
ATOM 577 C CA . VAL A 1 79 ? 24.344 -1.001 -30.845 1.00 87.56 79 VAL A CA 1
ATOM 578 C C . VAL A 1 79 ? 24.149 -2.067 -31.921 1.00 87.56 79 VAL A C 1
ATOM 580 O O . VAL A 1 79 ? 25.048 -2.261 -32.736 1.00 87.56 79 VAL A O 1
ATOM 583 N N . SER A 1 80 ? 22.981 -2.714 -31.982 1.00 86.88 80 SER A N 1
ATOM 584 C CA . SER A 1 80 ? 22.679 -3.710 -33.019 1.00 86.88 80 SER A CA 1
ATOM 585 C C . SER A 1 80 ? 22.687 -3.101 -34.425 1.00 86.88 80 SER A C 1
ATOM 587 O O . SER A 1 80 ? 23.272 -3.679 -35.339 1.00 86.88 80 SER A O 1
ATOM 589 N N . ILE A 1 81 ? 22.130 -1.895 -34.585 1.00 81.00 81 ILE A N 1
ATOM 590 C CA . ILE A 1 81 ? 22.159 -1.156 -35.850 1.00 81.00 81 ILE A CA 1
ATOM 591 C C . ILE A 1 81 ? 23.602 -0.784 -36.179 1.00 81.00 81 ILE A C 1
ATOM 593 O O . ILE A 1 81 ? 24.061 -1.086 -37.272 1.00 81.00 81 ILE A O 1
ATOM 597 N N . ALA A 1 82 ? 24.351 -0.214 -35.232 1.00 76.69 82 ALA A N 1
ATOM 598 C CA . ALA A 1 82 ? 25.739 0.190 -35.458 1.00 76.69 82 ALA A CA 1
ATOM 599 C C . ALA A 1 82 ? 26.640 -0.993 -35.843 1.00 76.69 82 ALA A C 1
ATOM 601 O O . ALA A 1 82 ? 27.500 -0.857 -36.716 1.00 76.69 82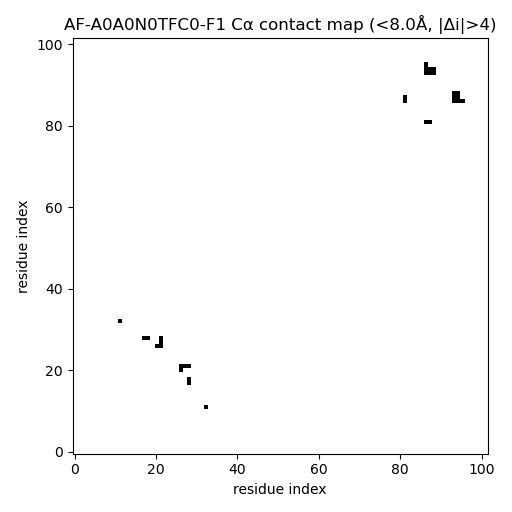 ALA A O 1
ATOM 602 N N . ALA A 1 83 ? 26.418 -2.157 -35.230 1.00 76.00 83 ALA A N 1
ATOM 603 C CA . ALA A 1 83 ? 27.104 -3.394 -35.577 1.00 76.00 83 ALA A CA 1
ATOM 604 C C . ALA A 1 83 ? 26.729 -3.891 -36.984 1.00 76.00 83 ALA A C 1
ATOM 606 O O . ALA A 1 83 ? 27.596 -4.389 -37.699 1.00 76.00 83 ALA A O 1
ATOM 607 N N . ALA A 1 84 ? 25.469 -3.730 -37.399 1.00 76.69 84 ALA A N 1
ATOM 608 C CA . ALA A 1 84 ? 24.989 -4.159 -38.710 1.00 76.69 84 ALA A CA 1
ATOM 609 C C . ALA A 1 84 ? 25.377 -3.205 -39.857 1.00 76.69 84 ALA A C 1
ATOM 611 O O . ALA A 1 84 ? 25.637 -3.666 -40.967 1.00 76.69 84 ALA A O 1
ATOM 612 N N . THR A 1 85 ? 25.421 -1.890 -39.624 1.00 68.56 85 THR A N 1
ATOM 613 C CA . THR A 1 85 ? 25.630 -0.883 -40.684 1.00 68.56 85 THR A CA 1
ATOM 614 C C . THR A 1 85 ? 27.054 -0.333 -40.777 1.00 68.56 85 THR A C 1
ATOM 616 O O . THR A 1 85 ? 27.349 0.428 -41.697 1.00 68.56 85 THR A O 1
ATOM 619 N N . GLY A 1 86 ? 27.955 -0.677 -39.851 1.00 62.59 86 GLY A N 1
ATOM 620 C CA . GLY A 1 86 ? 29.224 0.045 -39.713 1.00 62.59 86 GLY A CA 1
ATOM 621 C C . GLY A 1 86 ? 29.006 1.472 -39.171 1.00 62.59 86 GLY A C 1
ATOM 622 O O . GLY A 1 86 ? 27.900 1.787 -38.725 1.00 62.59 86 GLY A O 1
ATOM 623 N N . PRO A 1 87 ? 30.037 2.347 -39.147 1.00 59.59 87 PRO A N 1
ATOM 624 C CA . PRO A 1 87 ? 29.982 3.639 -38.456 1.00 59.59 87 PRO A CA 1
ATOM 625 C C . PRO A 1 87 ? 28.783 4.483 -38.909 1.00 59.59 87 PRO A C 1
ATOM 627 O O . PRO A 1 87 ? 28.731 4.963 -40.042 1.00 59.59 87 PRO A O 1
ATOM 630 N N . ILE A 1 88 ? 27.821 4.654 -37.997 1.00 58.03 88 ILE A N 1
ATOM 631 C CA . ILE A 1 88 ? 26.575 5.374 -38.248 1.00 58.03 88 ILE A CA 1
ATOM 632 C C . ILE A 1 88 ? 26.904 6.850 -38.479 1.00 58.03 88 ILE A C 1
ATOM 634 O O . ILE A 1 88 ? 27.452 7.529 -37.610 1.00 58.03 88 ILE A O 1
ATOM 638 N N . SER A 1 89 ? 26.564 7.341 -39.667 1.00 51.88 89 SER A N 1
ATOM 639 C CA . SER A 1 89 ? 26.609 8.760 -40.004 1.00 51.88 89 SER A CA 1
ATOM 640 C C . SER A 1 89 ? 25.180 9.296 -40.031 1.00 51.88 89 SER A C 1
ATOM 642 O O . SER A 1 89 ? 24.321 8.776 -40.740 1.00 51.88 89 SER A O 1
ATOM 644 N N . VAL A 1 90 ? 24.908 10.335 -39.243 1.00 52.44 90 VAL A N 1
ATOM 645 C CA . VAL A 1 90 ? 23.657 11.101 -39.314 1.00 52.44 90 VAL A CA 1
ATOM 646 C C . VAL A 1 90 ? 24.047 12.516 -39.728 1.00 52.44 90 VAL A C 1
ATOM 648 O O . VAL A 1 90 ? 24.793 13.189 -39.023 1.00 52.44 90 VAL A O 1
ATOM 651 N N . GLY A 1 91 ? 23.620 12.945 -40.919 1.00 51.06 91 GLY A N 1
ATOM 652 C CA . GLY A 1 91 ? 23.879 14.304 -41.417 1.00 51.06 91 GLY A CA 1
ATOM 653 C C . GLY A 1 91 ? 25.340 14.621 -41.772 1.00 51.06 91 GLY A C 1
ATOM 654 O O . GLY A 1 91 ? 25.757 15.764 -41.638 1.00 51.06 91 GLY A O 1
ATOM 655 N N . GLY A 1 92 ? 26.137 13.632 -42.194 1.00 51.56 92 GLY A N 1
ATOM 656 C CA . GLY A 1 92 ? 27.544 13.838 -42.580 1.00 51.56 92 GLY A CA 1
ATOM 657 C C . GLY A 1 92 ? 28.532 13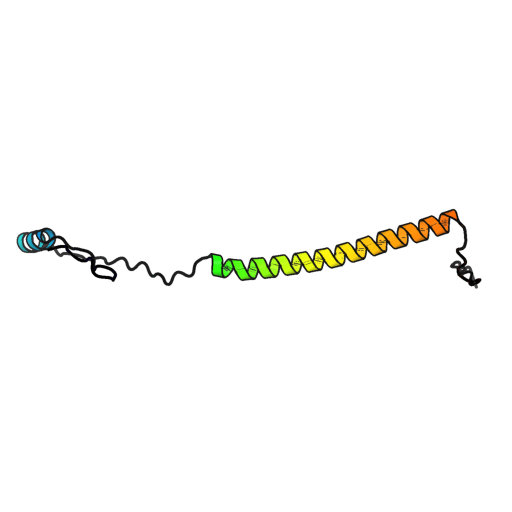.927 -41.410 1.00 51.56 92 GLY A C 1
ATOM 658 O O . GLY A 1 92 ? 29.738 14.010 -41.634 1.00 51.56 92 GLY A O 1
ATOM 659 N N . ILE A 1 93 ? 28.051 13.847 -40.165 1.00 55.47 93 ILE A N 1
ATOM 660 C CA . ILE A 1 93 ? 28.902 13.739 -38.979 1.00 55.47 93 ILE A CA 1
ATOM 661 C C . ILE A 1 93 ? 29.088 12.253 -38.667 1.00 55.47 93 ILE A C 1
ATOM 663 O O . ILE A 1 93 ? 28.223 11.595 -38.090 1.00 55.47 93 ILE A O 1
ATOM 667 N N . THR A 1 94 ? 30.227 11.707 -39.082 1.00 54.06 94 THR A N 1
ATOM 668 C CA . THR A 1 94 ? 30.641 10.351 -38.718 1.00 54.06 94 THR A CA 1
ATOM 669 C C . THR A 1 94 ? 31.252 10.396 -37.322 1.00 54.06 94 THR A C 1
ATOM 671 O O . THR A 1 94 ? 32.399 10.819 -37.159 1.00 54.06 94 THR A O 1
ATOM 674 N N . VAL A 1 95 ? 30.516 9.960 -36.297 1.00 58.72 95 VAL A N 1
ATOM 675 C CA . VAL A 1 95 ? 31.084 9.808 -34.950 1.00 58.72 95 VAL A CA 1
ATOM 676 C C . VAL A 1 95 ? 31.960 8.554 -34.945 1.00 58.72 95 VAL A C 1
ATOM 678 O O . VAL A 1 95 ? 31.513 7.442 -34.673 1.00 58.72 95 VAL A O 1
ATOM 681 N N . LYS A 1 96 ? 33.242 8.726 -35.287 1.00 51.06 96 LYS A N 1
ATOM 682 C CA . LYS A 1 96 ? 34.281 7.717 -35.052 1.00 51.06 96 LYS A CA 1
ATOM 683 C C . LYS A 1 96 ? 34.498 7.585 -33.541 1.00 51.06 96 LYS A C 1
ATOM 685 O O . LYS A 1 96 ? 35.311 8.293 -32.960 1.00 51.06 96 LYS A O 1
ATOM 690 N N . LEU A 1 97 ? 33.808 6.638 -32.915 1.00 54.50 97 LEU A N 1
ATOM 691 C CA . LEU A 1 97 ? 33.981 6.263 -31.503 1.00 54.50 97 LEU A CA 1
ATOM 692 C C . LEU A 1 97 ? 35.228 5.392 -31.231 1.00 54.50 97 LEU A C 1
ATOM 694 O O . LEU A 1 97 ? 35.293 4.691 -30.229 1.00 54.50 97 LEU A O 1
ATOM 698 N N . PHE A 1 98 ? 36.256 5.465 -32.079 1.00 50.91 98 PHE A N 1
ATOM 699 C CA . PHE A 1 98 ? 37.549 4.824 -31.829 1.00 50.91 98 PHE A CA 1
ATOM 700 C C . PHE A 1 98 ? 38.649 5.881 -31.764 1.00 50.91 98 PHE A C 1
ATOM 702 O O . PHE A 1 98 ? 39.363 6.129 -32.736 1.00 50.91 98 PHE A O 1
ATOM 709 N N . GLY A 1 99 ? 38.796 6.497 -30.591 1.00 51.34 99 GLY A N 1
ATOM 710 C CA . GLY A 1 99 ? 40.033 7.163 -30.201 1.00 51.34 99 GLY A CA 1
ATOM 711 C C . GLY A 1 99 ? 41.106 6.112 -29.922 1.00 51.34 99 GLY A C 1
ATOM 712 O O . GLY A 1 99 ? 41.329 5.740 -28.776 1.00 51.34 99 GLY A O 1
ATOM 713 N N . SER A 1 100 ? 41.745 5.606 -30.97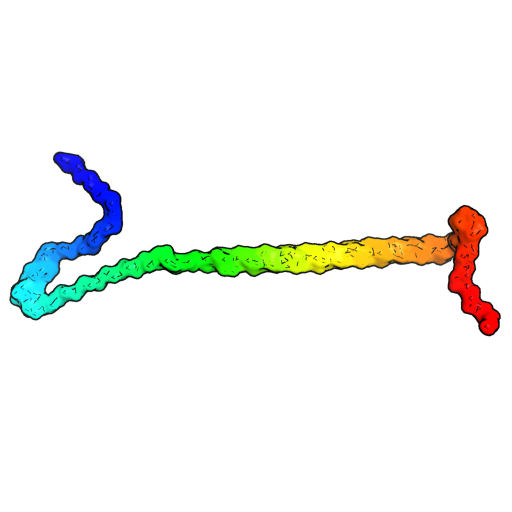7 1.00 47.34 100 SER A N 1
ATOM 714 C CA . SER A 1 100 ? 42.974 4.823 -30.861 1.00 47.34 100 SER A CA 1
ATOM 715 C C . SER A 1 100 ? 44.174 5.752 -31.038 1.00 47.34 100 SER A C 1
ATOM 717 O O . SER A 1 100 ? 44.480 6.178 -32.149 1.00 47.34 100 SER A O 1
ATOM 719 N N . LYS A 1 101 ? 44.834 6.017 -29.904 1.00 40.81 101 LYS A N 1
ATOM 720 C CA . LYS A 1 101 ? 46.268 6.297 -29.737 1.00 40.81 101 LYS A CA 1
ATOM 721 C C . LYS A 1 101 ? 46.841 7.590 -30.346 1.00 40.81 101 LYS A C 1
ATOM 723 O O . LYS A 1 101 ? 47.197 7.634 -31.521 1.00 40.81 101 LYS A O 1
ATOM 728 N N . ARG A 1 102 ? 47.133 8.552 -29.466 1.00 36.81 102 ARG A N 1
ATOM 729 C CA . ARG A 1 102 ? 48.504 9.019 -29.192 1.00 36.81 102 ARG A CA 1
ATOM 730 C C . ARG A 1 102 ? 48.628 9.443 -27.738 1.00 36.81 102 ARG A C 1
ATOM 732 O O . ARG A 1 102 ? 47.664 10.060 -27.244 1.00 36.81 102 ARG A O 1
#

Foldseek 3Di:
DDDDPDPDDDDPDDDPVLVVVCVVPVNDDDDDDPPPPPVPDPPVVVVVVVVVVVVVVVVVVVVVVVVVVVVVVVVVVVVVVCVVPPQDDDPNDRPPPDPDDD